Protein AF-T1KY87-F1 (afdb_monomer)

Secondary structure (DSSP, 8-state):
----GGGTTEEEEEEEETTEEEEEEEETTS-HHHHHHHHHHHHHHHH---TTTEEEEEEEEPTT---TTT-TT---SSS-EEEEEE---S-----------S-HHHIIIII--TT-EEEEEEEEEEE-SSSEEEEEEE-

Organism: Tetranychus urticae (NCBI:txid32264)

Nearest PDB structures (foldseek):
  8ftb-assembly1_B  TM=4.454E-01  e=2.650E-02  Mus musculus
  8fse-assembly2_B  TM=4.460E-01  e=3.815E-02  Mus musculus
  8t0a-assembly1_A  TM=4.474E-01  e=4.576E-02  Mus musculus
  8t0d-assembly1_A  TM=4.871E-01  e=1.137E-01  Mus musculus
  8xkm-assembly1_A  TM=2.765E-01  e=6.630E+00  Homo sapiens

Mean predicted aligned error: 10.46 Å

Foldseek 3Di:
DDDPPLVLQKAWEWEDDPPDIDIQIAGNVDDPLVSLVSRLVSVCVVVVDDLQFWFKKKWKADPPPDLPPPPPPQPPPPRIRIDMDGRCPPDPDPPPDDPCVDDSVCCDPRNGHHHGYTYIKIWTWDDDPPDIDIDIDGD

Sequence (139 aa):
MNTNDNDCDKTTIRVQVSDAYRDIIIDWSKEFRDIEKEMFRQLAEFTGISLKKSKVLRFIKPPGNNVYPDNSYVHVVGHLAYCNMRNSYPEAQDRTESSVLFTTQDLKDKYFRDGDCFALNTKMKMQFTLDELYVEYKL

Radius of gyration: 15.82 Å; Cα contacts (8 Å, |Δi|>4): 213; chains: 1; bounding box: 31×35×57 Å

pLDDT: mean 71.34, std 16.24, range [31.17, 94.31]

Solvent-accessible surface area (backbone atoms only — not comparable to full-atom values): 8330 Å² total; per-residue (Å²): 135,90,74,79,72,77,64,79,41,51,32,46,30,34,33,36,53,82,96,42,78,46,79,46,77,44,51,66,84,49,58,63,71,57,38,52,53,48,50,50,47,57,50,23,71,78,69,69,50,53,62,82,30,46,42,36,44,32,46,27,39,54,80,88,65,74,53,63,71,84,54,93,73,43,59,62,73,86,71,31,41,54,50,79,47,70,57,57,65,92,57,89,62,89,62,75,68,71,90,64,92,61,54,70,63,51,43,52,80,50,66,52,48,6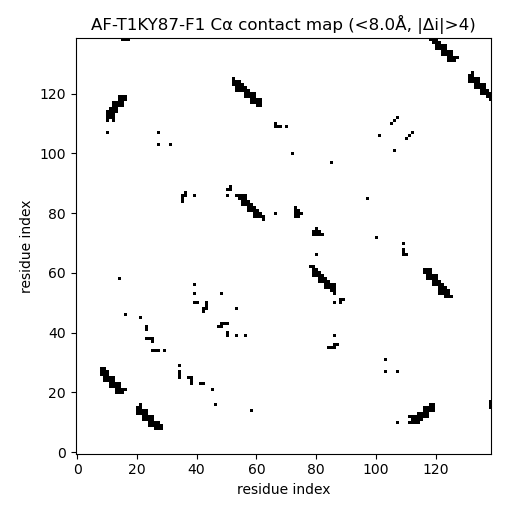9,71,39,61,25,35,38,29,39,32,33,56,42,82,50,92,98,48,85,44,76,48,72,46,83,80

Structure (mmCIF, N/CA/C/O backbone):
data_AF-T1KY87-F1
#
_entry.id   AF-T1KY87-F1
#
loop_
_atom_site.group_PDB
_atom_site.id
_atom_site.type_symbol
_atom_site.label_atom_id
_atom_site.label_alt_id
_atom_site.label_comp_id
_atom_site.label_asym_id
_atom_site.label_entity_id
_atom_site.label_seq_id
_atom_site.pdbx_PDB_ins_code
_atom_site.Cartn_x
_atom_site.Cartn_y
_atom_site.Cartn_z
_atom_site.occupancy
_atom_site.B_iso_or_equiv
_atom_site.auth_seq_id
_atom_site.auth_comp_id
_atom_site.auth_asym_id
_atom_site.auth_atom_id
_atom_site.pdbx_PDB_model_num
ATOM 1 N N . MET A 1 1 ? 14.706 16.690 -29.938 1.00 31.17 1 MET A N 1
ATOM 2 C CA . MET A 1 1 ? 13.625 15.694 -29.800 1.00 31.17 1 MET A CA 1
ATOM 3 C C . MET A 1 1 ? 13.360 15.557 -28.311 1.00 31.17 1 MET A C 1
ATOM 5 O O . MET A 1 1 ? 14.249 15.098 -27.616 1.00 31.17 1 MET A O 1
ATOM 9 N N . ASN A 1 2 ? 12.222 16.065 -27.824 1.00 36.91 2 ASN A N 1
ATOM 10 C CA . ASN A 1 2 ? 11.812 15.951 -26.420 1.00 36.91 2 ASN A CA 1
ATOM 11 C C . ASN A 1 2 ? 11.049 14.639 -26.247 1.00 36.91 2 ASN A C 1
ATOM 13 O O . ASN A 1 2 ? 9.844 14.585 -26.487 1.00 36.91 2 ASN A O 1
ATOM 17 N N . THR A 1 3 ? 11.751 13.580 -25.874 1.00 36.59 3 THR A N 1
ATOM 18 C CA . THR A 1 3 ? 11.127 12.430 -25.224 1.00 36.59 3 THR A CA 1
ATOM 19 C C . THR A 1 3 ? 11.015 12.763 -23.741 1.00 36.59 3 THR A C 1
ATOM 21 O O . THR A 1 3 ? 12.011 13.053 -23.087 1.00 36.59 3 THR A O 1
ATOM 24 N N . ASN A 1 4 ? 9.781 12.828 -23.245 1.00 39.31 4 ASN A N 1
ATOM 25 C CA . ASN A 1 4 ? 9.466 13.037 -21.838 1.00 39.31 4 ASN A CA 1
ATOM 26 C C . ASN A 1 4 ? 9.986 11.842 -21.021 1.00 39.31 4 ASN A C 1
ATOM 28 O O . ASN A 1 4 ? 9.264 10.869 -20.841 1.00 39.31 4 ASN A O 1
ATOM 32 N N . ASP A 1 5 ? 11.211 11.930 -20.503 1.00 44.62 5 ASP A N 1
ATOM 33 C CA . ASP A 1 5 ? 11.788 10.936 -19.577 1.00 44.62 5 ASP A CA 1
ATOM 34 C C . ASP A 1 5 ? 11.052 10.871 -18.218 1.00 44.62 5 ASP A C 1
ATOM 36 O O . ASP A 1 5 ? 11.300 9.980 -17.412 1.00 44.62 5 ASP A O 1
ATOM 40 N N . ASN A 1 6 ? 10.093 11.772 -17.970 1.00 50.12 6 ASN A N 1
ATOM 41 C CA . ASN A 1 6 ? 9.367 11.886 -16.700 1.00 50.12 6 ASN A CA 1
ATOM 42 C C . ASN A 1 6 ? 8.318 10.790 -16.428 1.00 50.12 6 ASN A C 1
ATOM 44 O O . ASN A 1 6 ? 7.768 10.767 -15.327 1.00 50.12 6 ASN A O 1
ATOM 48 N N . ASP A 1 7 ? 7.991 9.923 -17.391 1.00 56.16 7 ASP A N 1
ATOM 49 C CA . ASP A 1 7 ? 6.976 8.869 -17.185 1.00 56.16 7 ASP A CA 1
ATOM 50 C C . A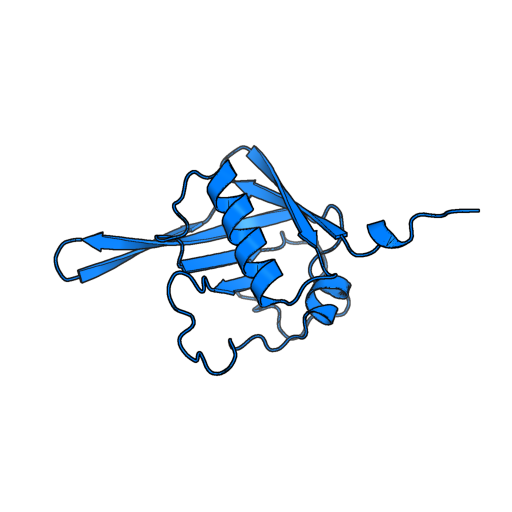SP A 1 7 ? 7.577 7.540 -16.685 1.00 56.16 7 ASP A C 1
ATOM 52 O O . ASP A 1 7 ? 6.856 6.660 -16.231 1.00 56.16 7 ASP A O 1
ATOM 56 N N . CYS A 1 8 ? 8.911 7.403 -16.693 1.00 63.59 8 CYS A N 1
ATOM 57 C CA . CYS A 1 8 ? 9.618 6.212 -16.192 1.00 63.59 8 CYS A CA 1
ATOM 58 C C . CYS A 1 8 ? 9.605 6.100 -14.649 1.00 63.59 8 CYS A C 1
ATOM 60 O O . CYS A 1 8 ? 9.891 5.047 -14.072 1.00 63.59 8 CYS A O 1
ATOM 62 N N . ASP A 1 9 ? 9.273 7.190 -13.954 1.00 85.44 9 ASP A N 1
ATOM 63 C CA . ASP A 1 9 ? 9.260 7.245 -12.490 1.00 85.44 9 ASP A CA 1
ATOM 64 C C . ASP A 1 9 ? 7.889 7.009 -11.874 1.00 85.44 9 ASP A C 1
ATOM 66 O O . ASP A 1 9 ? 7.748 7.098 -10.657 1.00 85.44 9 ASP A O 1
ATOM 70 N N . LYS A 1 10 ? 6.880 6.653 -12.672 1.00 92.12 10 LYS A N 1
ATOM 71 C CA . LYS A 1 10 ? 5.550 6.342 -12.155 1.00 92.12 10 LYS A CA 1
ATOM 72 C C . LYS A 1 10 ? 5.174 4.897 -12.420 1.00 92.12 10 LYS A C 1
ATOM 74 O O . LYS A 1 10 ? 5.403 4.371 -13.500 1.00 92.12 10 LYS A O 1
ATOM 79 N N . THR A 1 11 ? 4.552 4.280 -11.424 1.00 92.94 11 THR A N 1
ATOM 80 C CA . THR A 1 11 ? 3.912 2.972 -11.560 1.00 92.94 11 THR A CA 1
ATOM 81 C C . THR A 1 11 ? 2.438 3.115 -11.239 1.00 92.94 11 THR A C 1
ATOM 83 O O . THR A 1 11 ? 2.086 3.607 -10.167 1.00 92.94 11 THR A O 1
ATOM 86 N N . THR A 1 12 ? 1.575 2.627 -12.120 1.00 94.19 12 THR A N 1
ATOM 87 C CA . THR A 1 12 ? 0.146 2.488 -11.853 1.00 94.19 12 THR A CA 1
ATOM 88 C C . THR A 1 12 ? -0.149 1.052 -11.447 1.00 94.19 12 THR A C 1
ATOM 90 O O . THR A 1 12 ? 0.057 0.117 -12.218 1.00 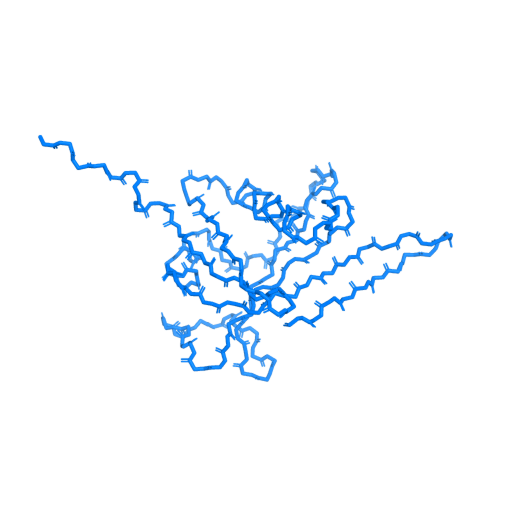94.19 12 THR A O 1
ATOM 93 N N . ILE A 1 13 ? -0.648 0.861 -10.230 1.00 91.75 13 ILE A N 1
ATOM 94 C CA . ILE A 1 13 ? -1.086 -0.448 -9.735 1.00 91.75 13 ILE A CA 1
ATOM 95 C C . ILE A 1 13 ? -2.601 -0.488 -9.614 1.00 91.75 13 ILE A C 1
ATOM 97 O O . ILE A 1 13 ? -3.235 0.534 -9.363 1.00 91.75 13 ILE A O 1
ATOM 101 N N . ARG A 1 14 ? -3.181 -1.681 -9.717 1.00 91.56 14 ARG A N 1
ATOM 102 C CA . ARG A 1 14 ? -4.606 -1.910 -9.476 1.00 91.56 14 ARG A CA 1
ATOM 103 C C . ARG A 1 14 ? -4.802 -2.519 -8.102 1.00 91.56 14 ARG A C 1
ATOM 105 O O . ARG A 1 14 ? -4.160 -3.508 -7.756 1.00 91.56 14 ARG A O 1
ATOM 112 N N . VAL A 1 15 ? -5.726 -1.972 -7.330 1.00 87.94 15 VAL A N 1
ATOM 113 C CA . VAL A 1 15 ? -6.160 -2.549 -6.059 1.00 87.94 15 VAL A CA 1
ATOM 114 C C . VAL A 1 15 ? -7.610 -2.983 -6.140 1.00 87.94 15 VAL A C 1
ATOM 116 O O . VAL A 1 15 ? -8.471 -2.236 -6.607 1.00 87.94 15 VAL A O 1
ATOM 119 N N . GLN A 1 16 ? -7.882 -4.195 -5.671 1.00 84.25 16 GLN A N 1
ATOM 120 C CA . GLN A 1 16 ? -9.241 -4.663 -5.462 1.00 84.25 16 GLN A CA 1
ATOM 121 C C . GLN A 1 16 ? -9.777 -4.088 -4.153 1.00 84.25 16 GLN A C 1
ATOM 123 O O . GLN A 1 16 ? -9.173 -4.250 -3.091 1.00 84.25 16 GLN A O 1
ATOM 128 N N . VAL A 1 17 ? -10.918 -3.413 -4.239 1.00 77.06 17 VAL A N 1
ATOM 129 C CA . VAL A 1 17 ? -11.613 -2.802 -3.113 1.00 77.06 17 VAL A CA 1
ATOM 130 C C . VAL A 1 17 ? -13.069 -3.229 -3.208 1.00 77.06 17 VAL A C 1
ATOM 132 O O . VAL A 1 17 ? -13.807 -2.715 -4.048 1.00 77.06 17 VAL A O 1
ATOM 135 N N . SER A 1 18 ? -13.486 -4.169 -2.355 1.00 73.12 18 SER A N 1
ATOM 136 C CA . SER A 1 18 ? -14.804 -4.807 -2.470 1.00 73.12 18 SER A CA 1
ATOM 137 C C . SER A 1 18 ? -14.963 -5.479 -3.851 1.00 73.12 18 SER A C 1
ATOM 139 O O . SER A 1 18 ? -14.196 -6.374 -4.209 1.00 73.12 18 SER A O 1
ATOM 141 N N . ASP A 1 19 ? -15.934 -5.032 -4.635 1.00 76.38 19 ASP A N 1
ATOM 142 C CA . ASP A 1 19 ? -16.349 -5.517 -5.948 1.00 76.38 19 ASP A CA 1
ATOM 143 C C . ASP A 1 19 ? -15.780 -4.680 -7.105 1.00 76.38 19 ASP A C 1
ATOM 145 O O . ASP A 1 19 ? -16.045 -4.972 -8.271 1.00 76.38 19 ASP A O 1
ATOM 149 N N . ALA A 1 20 ? -14.978 -3.652 -6.806 1.00 82.44 20 ALA A N 1
ATOM 150 C CA . ALA A 1 20 ? -14.386 -2.765 -7.798 1.00 82.44 20 ALA A CA 1
ATOM 151 C C . ALA A 1 20 ? -12.854 -2.795 -7.771 1.00 82.44 20 ALA A C 1
ATOM 153 O O . ALA A 1 20 ? -12.222 -3.008 -6.737 1.00 82.44 20 ALA A O 1
ATOM 154 N N . TYR A 1 21 ? -12.254 -2.492 -8.923 1.00 87.44 21 TYR A N 1
ATOM 155 C CA . TYR A 1 21 ? -10.833 -2.181 -9.027 1.00 87.44 21 TYR A CA 1
ATOM 156 C C . TYR A 1 21 ? -10.632 -0.666 -9.073 1.00 87.44 21 TYR A C 1
ATOM 158 O O . TYR A 1 21 ? -11.412 0.072 -9.691 1.00 87.44 21 TYR A O 1
ATOM 166 N N . ARG A 1 22 ? -9.591 -0.202 -8.387 1.00 90.25 22 ARG A N 1
ATOM 167 C CA . ARG A 1 22 ? -9.156 1.195 -8.376 1.00 90.25 22 ARG A CA 1
ATOM 168 C C . ARG A 1 22 ? -7.673 1.256 -8.680 1.00 90.25 22 ARG A C 1
ATOM 170 O O . ARG A 1 22 ? -6.919 0.404 -8.216 1.00 90.25 22 ARG A O 1
ATOM 177 N N . ASP A 1 23 ? -7.277 2.265 -9.435 1.00 93.31 23 ASP A N 1
ATOM 178 C CA . ASP A 1 23 ? -5.874 2.489 -9.743 1.00 93.31 23 ASP A CA 1
ATOM 179 C C . ASP A 1 23 ? -5.241 3.351 -8.646 1.00 93.31 23 ASP A C 1
ATOM 181 O O . ASP A 1 23 ? -5.855 4.301 -8.156 1.00 93.31 23 ASP A O 1
ATOM 185 N N . ILE A 1 24 ? -4.018 3.002 -8.255 1.00 92.25 24 ILE A N 1
ATOM 186 C CA . ILE A 1 24 ? -3.148 3.819 -7.411 1.00 92.25 24 ILE A CA 1
ATOM 187 C C . ILE A 1 24 ? 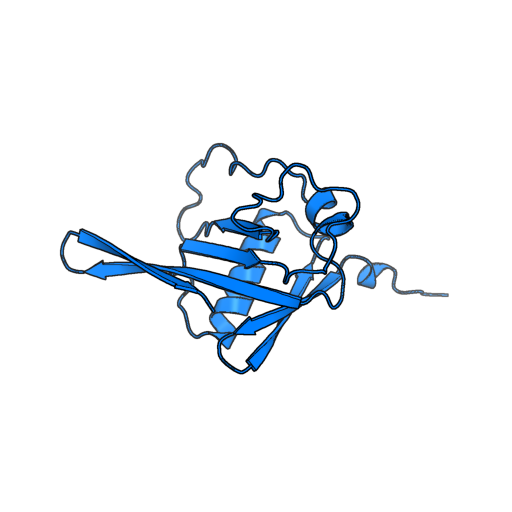-1.907 4.150 -8.224 1.00 92.25 24 ILE A C 1
ATOM 189 O O . ILE A 1 24 ? -1.252 3.259 -8.765 1.00 92.25 24 ILE A O 1
ATOM 193 N N . ILE A 1 25 ? -1.565 5.431 -8.266 1.00 94.31 25 ILE A N 1
ATOM 194 C CA . ILE A 1 25 ? -0.367 5.929 -8.931 1.00 94.31 25 ILE A CA 1
ATOM 195 C C . ILE A 1 25 ? 0.721 6.121 -7.880 1.00 94.31 25 ILE A C 1
ATOM 197 O O . ILE A 1 25 ? 0.549 6.867 -6.913 1.00 94.31 25 ILE A O 1
ATOM 201 N N . ILE A 1 26 ? 1.851 5.460 -8.091 1.00 92.25 26 ILE A N 1
ATOM 202 C CA . ILE A 1 26 ? 3.051 5.556 -7.271 1.00 92.25 26 ILE A CA 1
ATOM 203 C C . ILE A 1 26 ? 4.065 6.414 -8.016 1.00 92.25 26 ILE A C 1
ATOM 205 O O . ILE A 1 26 ? 4.429 6.085 -9.139 1.00 92.25 26 ILE A O 1
ATOM 209 N N . ASP A 1 27 ? 4.515 7.499 -7.394 1.00 93.38 27 ASP A N 1
ATOM 210 C CA . ASP A 1 27 ? 5.514 8.411 -7.955 1.00 93.38 27 ASP A CA 1
ATOM 211 C C . ASP A 1 27 ? 6.865 8.194 -7.266 1.00 93.38 27 ASP A C 1
ATOM 213 O O . ASP A 1 27 ? 7.103 8.695 -6.168 1.00 93.38 27 ASP A O 1
ATOM 217 N N . TRP A 1 28 ? 7.733 7.419 -7.911 1.00 90.44 28 TRP A N 1
ATOM 218 C CA . TRP A 1 28 ? 9.041 7.012 -7.401 1.00 90.44 28 TRP A CA 1
ATOM 219 C C . TRP A 1 28 ? 10.085 8.126 -7.407 1.00 90.44 28 TRP A C 1
ATOM 221 O O . TRP A 1 28 ? 11.146 7.943 -6.817 1.00 90.44 28 TRP A O 1
ATOM 231 N N . SER A 1 29 ? 9.794 9.275 -8.027 1.00 89.69 29 SER A N 1
ATOM 232 C CA . SER A 1 29 ? 10.660 10.459 -7.946 1.00 89.69 29 SER A CA 1
ATOM 233 C C . SER A 1 29 ? 10.639 11.114 -6.556 1.00 89.69 29 SER A C 1
ATOM 235 O O . SER A 1 29 ? 11.458 11.985 -6.261 1.00 89.69 29 SER A O 1
ATOM 237 N N . LYS A 1 30 ? 9.696 10.708 -5.694 1.00 87.75 30 LYS A N 1
ATOM 238 C CA . LYS A 1 30 ? 9.502 11.245 -4.345 1.00 87.75 30 LYS A CA 1
ATOM 239 C C . LYS A 1 30 ? 10.197 10.404 -3.281 1.00 87.75 30 LYS A C 1
ATOM 241 O O . LYS A 1 30 ? 10.407 9.202 -3.424 1.00 87.75 30 LYS A O 1
ATOM 246 N N . GLU A 1 31 ? 10.441 11.037 -2.140 1.00 86.38 31 GLU A N 1
ATOM 247 C CA . GLU A 1 31 ? 10.860 10.346 -0.925 1.00 86.38 31 GLU A CA 1
ATOM 248 C C . GLU A 1 31 ? 9.815 9.314 -0.481 1.00 86.38 31 GLU A C 1
ATOM 250 O O . GLU A 1 31 ? 8.605 9.549 -0.558 1.00 86.38 31 GLU A O 1
ATOM 255 N N . PHE A 1 32 ? 10.275 8.184 0.067 1.00 82.62 32 PHE A N 1
ATOM 256 C CA . PHE A 1 32 ? 9.404 7.062 0.444 1.00 82.62 32 PHE A CA 1
ATOM 257 C C . PHE A 1 32 ? 8.248 7.477 1.364 1.00 82.62 32 PHE A C 1
ATOM 259 O O . PHE A 1 32 ? 7.116 7.034 1.195 1.00 82.62 32 PHE A O 1
ATOM 266 N N . ARG A 1 33 ? 8.506 8.384 2.312 1.00 81.81 33 ARG A N 1
ATOM 267 C CA . ARG A 1 33 ? 7.472 8.883 3.233 1.00 81.81 33 ARG A CA 1
ATOM 268 C C . ARG A 1 33 ? 6.363 9.651 2.519 1.00 81.81 33 ARG A C 1
ATOM 270 O O . ARG A 1 33 ? 5.219 9.626 2.973 1.00 81.81 33 ARG A O 1
ATOM 277 N N . ASP A 1 34 ? 6.686 10.355 1.441 1.00 86.00 34 ASP A N 1
ATOM 278 C CA . ASP A 1 34 ? 5.694 11.090 0.661 1.00 86.00 34 ASP A CA 1
ATOM 279 C C . ASP A 1 34 ? 4.945 10.159 -0.290 1.00 86.00 34 ASP A C 1
ATOM 281 O O . ASP A 1 34 ? 3.735 10.322 -0.451 1.00 86.00 34 ASP A O 1
ATOM 285 N N . ILE A 1 35 ? 5.614 9.123 -0.810 1.00 87.12 35 ILE A N 1
ATOM 286 C CA . ILE A 1 35 ? 4.961 8.002 -1.498 1.00 87.12 35 ILE A CA 1
ATOM 287 C C . ILE A 1 35 ? 3.917 7.348 -0.583 1.00 87.12 35 ILE A C 1
ATOM 289 O O . ILE A 1 35 ? 2.759 7.214 -0.974 1.00 87.12 35 ILE A O 1
ATOM 293 N N . GLU A 1 36 ? 4.286 6.987 0.650 1.00 85.44 36 GLU A N 1
ATOM 294 C CA . GLU A 1 36 ? 3.362 6.369 1.608 1.00 85.44 36 GLU A CA 1
ATOM 295 C C . GLU A 1 36 ? 2.137 7.259 1.864 1.00 85.44 36 GLU A C 1
ATOM 297 O O . GLU A 1 36 ? 1.001 6.801 1.727 1.00 85.44 36 GLU A O 1
ATOM 302 N N . LYS A 1 37 ? 2.342 8.542 2.199 1.00 85.81 37 LYS A N 1
ATOM 303 C CA . LYS A 1 37 ? 1.237 9.493 2.436 1.00 85.81 37 LYS A CA 1
ATOM 304 C C . LYS A 1 37 ? 0.302 9.591 1.235 1.00 85.81 37 LYS A C 1
ATOM 306 O O . LYS A 1 37 ? -0.915 9.634 1.410 1.00 85.81 37 LYS A O 1
ATOM 311 N N . GLU A 1 38 ? 0.871 9.635 0.037 1.00 90.12 38 GLU A N 1
ATOM 312 C CA . GLU A 1 38 ? 0.129 9.755 -1.208 1.00 90.12 38 GLU A CA 1
ATOM 313 C C . GLU A 1 38 ? -0.707 8.500 -1.490 1.00 90.12 38 GLU A C 1
ATOM 315 O O . GLU A 1 38 ? -1.885 8.619 -1.825 1.00 90.12 38 GLU A O 1
ATOM 320 N N . MET A 1 39 ? -0.167 7.302 -1.234 1.00 89.00 39 MET A N 1
ATOM 321 C CA . MET A 1 39 ? -0.951 6.065 -1.312 1.00 89.00 39 MET A CA 1
ATOM 322 C C . MET A 1 39 ? -2.123 6.080 -0.330 1.00 89.00 39 MET A C 1
ATOM 324 O O . MET A 1 39 ? -3.255 5.790 -0.715 1.00 89.00 39 MET A O 1
ATOM 328 N N . PHE A 1 40 ? -1.888 6.460 0.931 1.00 88.12 40 PHE A N 1
ATOM 329 C CA . PHE A 1 40 ? -2.965 6.587 1.917 1.00 88.12 40 PHE A CA 1
ATOM 330 C C . PHE A 1 40 ? -4.032 7.601 1.477 1.00 88.12 40 PHE A C 1
ATOM 332 O O . PHE A 1 40 ? -5.218 7.356 1.708 1.00 88.12 40 PHE A O 1
ATOM 339 N N . ARG A 1 41 ? -3.637 8.717 0.847 1.00 90.00 41 ARG A N 1
ATOM 340 C CA . ARG A 1 41 ? -4.555 9.741 0.323 1.00 90.00 41 ARG A CA 1
ATOM 341 C C . ARG A 1 41 ? -5.448 9.182 -0.776 1.00 90.00 41 ARG A C 1
ATOM 343 O O . ARG A 1 41 ? -6.664 9.252 -0.629 1.00 90.00 41 ARG A O 1
ATOM 350 N N . GLN A 1 42 ? -4.864 8.574 -1.806 1.00 91.69 42 GLN A N 1
ATOM 351 C CA . GLN A 1 42 ? -5.624 7.945 -2.891 1.00 91.69 42 GLN A CA 1
ATOM 352 C C . GLN A 1 42 ? -6.591 6.886 -2.340 1.00 91.69 42 GLN A C 1
ATOM 354 O O . GLN A 1 42 ? -7.768 6.869 -2.683 1.00 91.69 42 GLN A O 1
ATOM 359 N N . LEU A 1 43 ? -6.138 6.072 -1.383 1.00 86.38 43 LEU A N 1
ATOM 360 C CA . LEU A 1 43 ? -6.976 5.089 -0.693 1.00 86.38 43 LEU A CA 1
ATOM 361 C C . LEU A 1 43 ? -8.147 5.699 0.073 1.00 86.38 43 LEU A C 1
ATOM 363 O O . LEU A 1 43 ? -9.260 5.171 0.023 1.00 86.38 43 LEU A O 1
ATOM 367 N N . ALA A 1 44 ? -7.924 6.807 0.773 1.00 86.88 44 ALA A N 1
ATOM 368 C CA . ALA A 1 44 ? -8.988 7.526 1.459 1.00 86.88 44 ALA A CA 1
ATOM 369 C C . ALA A 1 44 ? -10.029 8.084 0.473 1.00 86.88 44 ALA A C 1
ATOM 371 O O . ALA A 1 44 ? -11.219 8.066 0.786 1.00 86.88 44 ALA A O 1
ATOM 372 N N . GLU A 1 45 ? -9.603 8.526 -0.715 1.00 88.31 45 GLU A N 1
ATOM 373 C CA . GLU A 1 45 ? -10.490 9.077 -1.748 1.00 88.31 45 GLU A CA 1
ATOM 374 C C . GLU A 1 45 ? -11.492 8.036 -2.268 1.00 88.31 45 GLU A C 1
ATOM 376 O O . GLU A 1 45 ? -12.676 8.348 -2.379 1.00 88.31 45 GLU A O 1
ATOM 381 N N . PHE A 1 46 ? -11.072 6.790 -2.523 1.00 85.00 46 PHE A N 1
ATOM 382 C CA . PHE A 1 46 ? -11.996 5.768 -3.037 1.00 85.00 46 PHE A CA 1
ATOM 383 C C . PHE A 1 46 ? -12.664 4.888 -1.970 1.00 85.00 46 P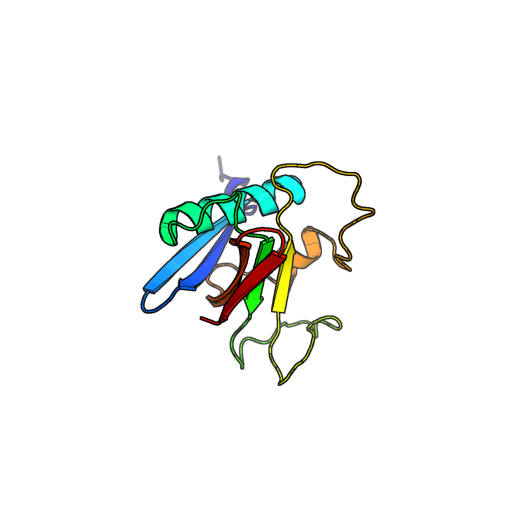HE A C 1
ATOM 385 O O . PHE A 1 46 ? -13.719 4.324 -2.248 1.00 85.00 46 PHE A O 1
ATOM 392 N N . THR A 1 47 ? -12.098 4.749 -0.763 1.00 79.75 47 THR A N 1
ATOM 393 C CA . THR A 1 47 ? -12.734 3.976 0.331 1.00 79.75 47 THR A CA 1
ATOM 394 C C . THR A 1 47 ? -13.600 4.829 1.259 1.00 79.75 47 THR A C 1
ATOM 396 O O . THR A 1 47 ? -14.391 4.287 2.030 1.00 79.75 47 THR A O 1
ATOM 399 N N . GLY A 1 48 ? -13.415 6.154 1.263 1.00 82.69 48 GLY A N 1
ATOM 400 C CA . GLY A 1 48 ? -14.002 7.055 2.261 1.00 82.69 48 GLY A CA 1
ATOM 401 C C . GLY A 1 48 ? -13.405 6.906 3.669 1.00 82.69 48 GLY A C 1
ATOM 402 O O . GLY A 1 48 ? -13.839 7.583 4.606 1.00 82.69 48 GLY A O 1
ATOM 403 N N . ILE A 1 49 ? -12.406 6.036 3.860 1.00 81.19 49 ILE A N 1
ATOM 404 C CA . ILE A 1 49 ? -11.763 5.835 5.157 1.00 81.19 49 ILE A CA 1
ATOM 405 C C . ILE A 1 49 ? -10.875 7.040 5.465 1.00 81.19 49 ILE A C 1
ATOM 407 O O . ILE A 1 49 ? -9.921 7.342 4.753 1.00 81.19 49 ILE A O 1
ATOM 411 N N . SER A 1 50 ? -11.147 7.710 6.586 1.00 81.38 50 SER A N 1
ATOM 412 C CA . SER A 1 50 ? -10.333 8.842 7.028 1.00 81.38 50 SER A CA 1
ATOM 413 C C . SER A 1 50 ? -8.872 8.442 7.249 1.00 81.38 50 SER A C 1
ATOM 415 O O . SER A 1 50 ? -8.583 7.523 8.019 1.00 81.38 50 SER A O 1
ATOM 417 N N . LEU A 1 51 ? -7.953 9.240 6.697 1.00 81.81 51 LEU A N 1
ATOM 418 C CA . LEU A 1 51 ? -6.510 9.151 6.945 1.00 81.81 51 LEU A CA 1
ATOM 419 C C . LEU A 1 51 ? -6.158 9.079 8.436 1.00 81.81 51 LEU A C 1
ATOM 421 O O . LEU A 1 51 ? -5.226 8.387 8.810 1.00 81.81 51 LEU A O 1
ATOM 425 N N . LYS A 1 52 ? -6.921 9.748 9.308 1.00 78.38 52 LYS A N 1
ATOM 426 C CA . LYS A 1 52 ? -6.691 9.735 10.764 1.00 78.38 52 LYS A CA 1
ATOM 427 C C . LYS A 1 52 ? -6.998 8.385 11.414 1.00 78.38 52 LYS A C 1
ATOM 429 O O . LYS A 1 52 ? -6.521 8.108 12.509 1.00 78.38 52 LYS A O 1
ATOM 434 N N . LYS A 1 53 ? -7.840 7.576 10.768 1.00 75.44 53 LYS A N 1
ATOM 435 C CA . LYS A 1 53 ? -8.307 6.280 11.269 1.00 75.44 53 LYS A CA 1
ATOM 436 C C . LYS A 1 53 ? -7.550 5.115 10.632 1.00 75.44 53 LYS A C 1
ATOM 438 O O . LYS A 1 53 ? -7.444 4.067 11.258 1.00 75.44 53 LYS A O 1
ATOM 443 N N . SER A 1 54 ? -7.001 5.268 9.429 1.00 77.56 54 SER A N 1
ATOM 444 C CA . SER A 1 54 ? -6.179 4.234 8.784 1.00 77.56 54 SER A CA 1
ATOM 445 C C . SER A 1 54 ? -4.852 4.039 9.520 1.00 77.56 54 SER A C 1
ATOM 447 O O . SER A 1 54 ? -4.172 5.009 9.832 1.00 77.56 54 SER A O 1
ATOM 449 N N . LYS A 1 55 ? -4.443 2.795 9.787 1.00 77.81 55 LYS A N 1
ATOM 450 C CA . LYS A 1 55 ? -3.180 2.484 10.486 1.00 77.81 55 LYS A CA 1
ATOM 451 C C . LYS A 1 55 ? -2.185 1.730 9.619 1.00 77.81 55 LYS A C 1
ATOM 453 O O . LYS A 1 55 ? -0.989 1.990 9.712 1.00 77.81 55 LYS A O 1
ATOM 458 N N . VAL A 1 56 ? -2.650 0.775 8.820 1.00 79.12 56 VAL A N 1
ATOM 459 C CA . VAL A 1 56 ? -1.793 -0.046 7.954 1.00 79.12 56 VAL A CA 1
ATOM 460 C C . VAL A 1 56 ? -2.502 -0.292 6.634 1.00 79.12 56 VAL A C 1
ATOM 462 O O . VAL A 1 56 ? -3.702 -0.563 6.633 1.00 79.12 56 VAL A O 1
ATOM 465 N N . LEU A 1 57 ? -1.741 -0.235 5.548 1.00 81.62 57 LEU A N 1
ATOM 466 C CA . LEU A 1 57 ? -2.096 -0.771 4.242 1.00 81.62 57 LEU A CA 1
ATOM 467 C C . LEU A 1 57 ? -1.246 -2.000 3.990 1.00 81.62 57 LEU A C 1
ATOM 469 O O . LEU A 1 57 ? -0.048 -1.998 4.267 1.00 81.62 57 LEU A O 1
ATOM 473 N N . ARG A 1 58 ? -1.870 -3.049 3.479 1.00 82.38 58 ARG A N 1
ATOM 474 C CA . ARG A 1 58 ? -1.204 -4.274 3.082 1.00 82.38 58 ARG A CA 1
ATOM 475 C C . ARG A 1 58 ? -1.614 -4.601 1.655 1.00 82.38 58 ARG A C 1
ATOM 477 O O . ARG A 1 58 ? -2.778 -4.896 1.406 1.00 82.38 58 ARG A O 1
ATOM 484 N N . PHE A 1 59 ? -0.640 -4.568 0.756 1.00 82.88 59 PHE A N 1
ATOM 485 C CA . PHE A 1 59 ? -0.798 -4.913 -0.653 1.00 82.88 59 PHE A CA 1
ATOM 486 C C . PHE A 1 59 ? -0.391 -6.360 -0.856 1.00 82.88 59 PHE A C 1
ATOM 488 O O . PHE A 1 59 ? 0.793 -6.674 -0.729 1.00 82.88 59 PHE A O 1
ATOM 495 N N . ILE A 1 60 ? -1.353 -7.232 -1.146 1.00 79.81 60 ILE A N 1
ATOM 496 C CA . ILE A 1 60 ? -1.122 -8.668 -1.317 1.00 79.81 60 ILE A CA 1
ATOM 497 C C . ILE A 1 60 ? -1.159 -9.008 -2.806 1.00 79.81 60 ILE A C 1
ATOM 499 O O . ILE A 1 60 ? -2.159 -8.727 -3.463 1.00 79.81 60 ILE A O 1
ATOM 503 N N . LYS A 1 61 ? -0.100 -9.622 -3.349 1.00 78.31 61 LYS A N 1
ATOM 504 C CA . LYS A 1 61 ? -0.152 -10.162 -4.713 1.00 78.31 61 LYS A CA 1
ATOM 505 C C . LYS A 1 61 ? -0.951 -11.465 -4.738 1.00 78.31 61 LYS A C 1
ATOM 507 O O . LYS A 1 61 ? -0.748 -12.309 -3.860 1.00 78.31 61 LYS A O 1
ATOM 512 N N . PRO A 1 62 ? -1.817 -11.661 -5.745 1.00 70.88 62 PRO A N 1
ATOM 513 C CA . PRO A 1 62 ? -2.520 -12.919 -5.926 1.00 70.88 62 PRO A CA 1
ATOM 514 C C . PRO A 1 62 ? -1.540 -14.061 -6.269 1.00 70.88 62 PRO A C 1
ATOM 516 O O . PRO A 1 62 ? -0.453 -13.806 -6.803 1.00 70.88 62 PRO A O 1
ATOM 519 N N . PRO A 1 63 ? -1.910 -15.325 -5.988 1.00 65.50 63 PRO A N 1
ATOM 520 C CA . PRO A 1 63 ? -1.107 -16.492 -6.350 1.00 65.50 63 PRO A CA 1
ATOM 521 C C . PRO A 1 63 ? -0.784 -16.518 -7.851 1.00 65.50 63 PRO A C 1
ATOM 523 O O . PRO A 1 63 ? -1.639 -16.200 -8.673 1.00 65.50 63 PRO A O 1
ATOM 526 N N . GLY A 1 64 ? 0.435 -16.921 -8.217 1.00 59.53 64 GLY A N 1
ATOM 527 C CA . GLY A 1 64 ? 0.871 -17.022 -9.619 1.00 59.53 64 GLY A CA 1
ATOM 528 C C . GLY A 1 64 ? 1.472 -15.741 -10.210 1.00 59.53 64 GLY A C 1
ATOM 529 O O . GLY A 1 64 ? 2.184 -15.818 -11.209 1.00 59.53 64 GLY A O 1
ATOM 530 N N . ASN A 1 65 ? 1.300 -14.584 -9.559 1.00 57.84 65 ASN A N 1
ATOM 531 C CA . ASN A 1 65 ? 2.083 -13.385 -9.863 1.00 57.84 65 ASN A CA 1
ATOM 532 C C . ASN A 1 65 ? 3.451 -13.502 -9.182 1.00 57.84 65 ASN A C 1
ATOM 534 O O . ASN A 1 65 ? 3.668 -12.978 -8.088 1.00 57.84 65 ASN A O 1
ATOM 538 N N . ASN A 1 66 ? 4.355 -14.249 -9.823 1.00 54.91 66 ASN A N 1
ATOM 539 C CA . ASN A 1 66 ? 5.713 -14.481 -9.339 1.00 54.91 66 ASN A CA 1
ATOM 540 C C . ASN A 1 66 ? 6.383 -13.150 -8.975 1.00 54.91 66 ASN A C 1
ATOM 542 O O . ASN A 1 66 ? 6.603 -12.288 -9.832 1.00 54.91 66 ASN A O 1
ATOM 546 N N . VAL A 1 67 ? 6.754 -12.994 -7.702 1.00 55.22 67 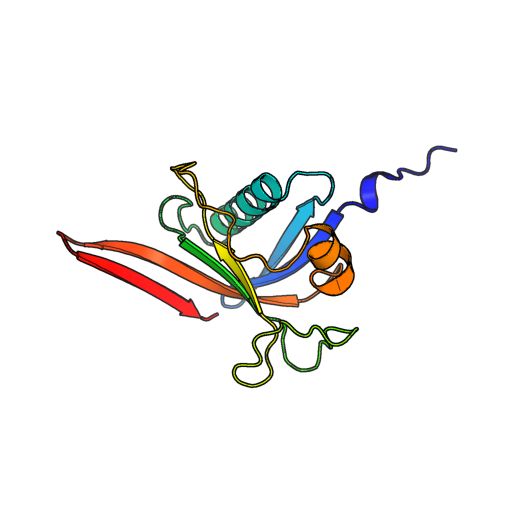VAL A N 1
ATOM 547 C CA . VAL A 1 67 ? 7.751 -11.996 -7.315 1.00 55.22 67 VAL A CA 1
ATOM 548 C C . VAL A 1 67 ? 9.081 -12.565 -7.784 1.00 55.22 67 VAL A C 1
ATOM 550 O O . VAL A 1 67 ? 9.685 -13.372 -7.091 1.00 55.22 67 VAL A O 1
ATOM 553 N N . TYR A 1 68 ? 9.442 -12.263 -9.030 1.00 46.09 68 TYR A N 1
ATOM 554 C CA . TYR A 1 68 ? 10.717 -12.656 -9.619 1.00 46.09 68 TYR A CA 1
ATOM 555 C C . TYR A 1 68 ? 11.645 -11.435 -9.678 1.00 46.09 68 TYR A C 1
ATOM 557 O O . TYR A 1 68 ? 11.213 -10.420 -10.223 1.00 46.09 68 TYR A O 1
ATOM 565 N N . PRO A 1 69 ? 12.896 -11.492 -9.191 1.00 50.34 69 PRO A N 1
ATOM 566 C CA . PRO A 1 69 ? 13.544 -12.656 -8.582 1.00 50.34 69 PRO A CA 1
ATOM 567 C C . PRO A 1 69 ? 12.885 -13.033 -7.253 1.00 50.34 69 PRO A C 1
ATOM 569 O O . PRO A 1 69 ? 12.211 -12.182 -6.670 1.00 50.34 69 PRO A O 1
ATOM 572 N N . ASP A 1 70 ? 13.096 -14.283 -6.810 1.00 51.47 70 ASP A N 1
ATOM 573 C CA . ASP A 1 70 ? 12.698 -14.779 -5.485 1.00 51.47 70 ASP A CA 1
ATOM 574 C C . ASP A 1 70 ? 12.899 -13.673 -4.449 1.00 51.47 70 ASP A C 1
ATOM 576 O O . ASP A 1 70 ? 14.022 -13.283 -4.124 1.00 51.47 70 ASP A O 1
ATOM 580 N N . ASN A 1 71 ? 11.795 -13.103 -3.977 1.00 50.25 71 ASN A N 1
ATOM 581 C CA . ASN A 1 71 ? 11.858 -12.076 -2.959 1.00 50.25 71 ASN A CA 1
ATOM 582 C C . ASN A 1 71 ? 11.867 -12.783 -1.608 1.00 50.25 71 ASN A C 1
ATOM 584 O O . ASN A 1 71 ? 10.820 -13.180 -1.097 1.00 50.25 71 ASN A O 1
ATOM 588 N N . SER A 1 72 ? 13.066 -12.915 -1.040 1.00 47.34 72 SER A N 1
ATOM 589 C CA . SER A 1 72 ? 13.382 -13.584 0.232 1.00 47.34 72 SER A CA 1
ATOM 590 C C . SER A 1 72 ? 12.578 -13.086 1.443 1.00 47.34 72 SER A C 1
ATOM 592 O O . SER A 1 72 ? 12.695 -13.637 2.534 1.00 47.34 72 SER A O 1
ATOM 594 N N . TYR A 1 73 ? 11.790 -12.026 1.268 1.00 51.16 73 TYR A N 1
ATOM 595 C CA . TYR A 1 73 ? 11.104 -11.278 2.314 1.00 51.16 73 TYR A CA 1
ATOM 596 C C . TYR A 1 73 ? 9.599 -11.135 2.046 1.00 51.16 73 TYR A C 1
ATOM 598 O O . TYR A 1 73 ? 8.886 -10.447 2.780 1.00 51.16 73 TYR A O 1
ATOM 606 N N . VAL A 1 74 ? 9.091 -11.824 1.019 1.00 51.69 74 VAL A N 1
ATOM 607 C CA . VAL A 1 74 ? 7.686 -12.216 0.956 1.00 51.69 74 VAL A CA 1
ATOM 608 C C . VAL A 1 74 ? 7.426 -13.093 2.171 1.00 51.69 74 VAL A C 1
ATOM 610 O O . VAL A 1 74 ? 7.881 -14.230 2.248 1.00 51.69 74 VAL A O 1
ATOM 613 N N . HIS A 1 75 ? 6.705 -12.568 3.155 1.00 51.84 75 HIS A N 1
ATOM 614 C CA . HIS A 1 75 ? 6.174 -13.402 4.219 1.00 51.84 75 HIS A CA 1
ATOM 615 C C . HIS A 1 75 ? 5.146 -14.353 3.605 1.00 51.84 75 HIS A C 1
ATOM 617 O O . HIS A 1 75 ? 3.974 -14.011 3.458 1.00 51.84 75 HIS A O 1
ATOM 623 N N . VAL A 1 76 ? 5.612 -15.548 3.248 1.00 51.44 76 VAL A N 1
ATOM 624 C CA . VAL A 1 76 ? 4.830 -16.691 2.777 1.00 51.44 76 VAL A CA 1
ATOM 625 C C . VAL A 1 76 ? 3.948 -17.183 3.932 1.00 51.44 76 VAL A C 1
ATOM 627 O O . VAL A 1 76 ? 4.151 -18.259 4.483 1.00 51.44 76 VAL A O 1
ATOM 630 N N . VAL A 1 77 ? 2.954 -16.401 4.349 1.00 49.25 77 VAL A N 1
ATOM 631 C CA . VAL A 1 77 ? 1.841 -16.948 5.127 1.00 49.25 77 VAL A CA 1
ATOM 632 C C . VAL A 1 77 ? 0.844 -17.463 4.100 1.00 49.25 77 VAL A C 1
ATOM 634 O O . VAL A 1 77 ? 0.056 -16.701 3.550 1.00 49.25 77 VAL A O 1
ATOM 637 N N . GLY A 1 78 ? 0.953 -18.751 3.773 1.00 54.34 78 GLY A N 1
ATOM 638 C CA . GLY A 1 78 ? 0.077 -19.404 2.797 1.00 54.34 78 GLY A CA 1
ATOM 639 C C . GLY A 1 78 ? 0.359 -19.053 1.330 1.00 54.34 78 GLY A C 1
ATOM 640 O O . GLY A 1 78 ? -0.584 -18.973 0.554 1.00 54.34 78 GLY A O 1
ATOM 641 N N . HIS A 1 79 ? 1.628 -18.860 0.939 1.00 57.16 79 HIS A N 1
ATOM 642 C CA . HIS A 1 79 ? 2.062 -18.614 -0.457 1.00 57.16 79 HIS A CA 1
ATOM 643 C C . HIS A 1 79 ? 1.730 -17.243 -1.066 1.00 57.16 79 HIS A C 1
ATOM 645 O O . HIS A 1 79 ? 1.836 -17.073 -2.279 1.00 57.16 79 HIS A O 1
ATOM 651 N N . LEU A 1 80 ? 1.388 -16.246 -0.248 1.00 63.97 80 LEU A N 1
ATOM 652 C CA . LEU A 1 80 ? 1.069 -14.897 -0.722 1.00 63.97 80 LEU A CA 1
ATOM 653 C C . LEU A 1 80 ? 2.197 -13.901 -0.425 1.00 63.97 80 LEU A C 1
ATOM 655 O O . LEU A 1 80 ? 2.695 -13.837 0.698 1.00 63.97 80 LEU A O 1
ATOM 659 N N . ALA A 1 81 ? 2.559 -13.085 -1.417 1.00 71.75 81 ALA A N 1
ATOM 660 C CA . ALA A 1 81 ? 3.447 -11.939 -1.241 1.00 71.75 81 ALA A CA 1
ATOM 661 C C . ALA A 1 81 ? 2.681 -10.738 -0.707 1.00 71.75 81 ALA A C 1
ATOM 663 O O . ALA A 1 81 ? 1.664 -10.376 -1.292 1.00 71.75 81 ALA A O 1
ATOM 664 N N . TYR A 1 82 ? 3.160 -10.112 0.374 1.00 73.62 82 TYR A N 1
ATOM 665 C CA . TYR A 1 82 ? 2.567 -8.874 0.874 1.00 73.62 82 TYR A CA 1
ATOM 666 C C . TYR A 1 82 ? 3.593 -7.792 1.227 1.00 73.62 82 TYR A C 1
ATOM 668 O O . TYR A 1 82 ? 4.644 -8.075 1.798 1.00 73.62 82 TYR A O 1
ATOM 676 N N . CYS A 1 83 ? 3.238 -6.535 0.954 1.00 78.38 83 CYS A N 1
ATOM 677 C CA . CYS A 1 83 ? 3.962 -5.333 1.369 1.00 78.38 83 CYS A CA 1
ATOM 678 C C . CYS A 1 83 ? 3.097 -4.558 2.369 1.00 78.38 83 CYS A C 1
ATOM 680 O O . CYS A 1 83 ? 1.923 -4.313 2.092 1.00 78.38 83 CYS A O 1
ATOM 682 N N . ASN A 1 84 ? 3.652 -4.199 3.532 1.00 78.38 84 ASN A N 1
ATOM 683 C CA . ASN A 1 84 ? 2.957 -3.397 4.542 1.00 78.38 84 ASN A CA 1
ATOM 684 C C . ASN A 1 84 ? 3.475 -1.956 4.526 1.00 78.38 84 ASN A C 1
ATOM 686 O O . ASN A 1 84 ? 4.676 -1.741 4.644 1.00 78.38 84 ASN A O 1
ATOM 690 N N . MET A 1 85 ? 2.562 -0.991 4.519 1.00 78.62 85 MET A N 1
ATOM 691 C CA . MET A 1 85 ? 2.849 0.426 4.744 1.00 78.62 85 MET A CA 1
ATOM 692 C C . MET A 1 85 ? 2.103 0.887 5.984 1.00 78.62 85 MET A C 1
ATOM 694 O O . MET A 1 85 ? 0.911 0.603 6.151 1.00 78.62 85 MET A O 1
ATOM 698 N N . ARG A 1 86 ? 2.793 1.568 6.897 1.00 76.88 86 ARG A N 1
ATOM 699 C CA . ARG A 1 86 ? 2.198 2.009 8.161 1.00 76.88 86 ARG A CA 1
ATOM 700 C C . ARG A 1 86 ? 1.918 3.499 8.086 1.00 76.88 86 ARG A C 1
ATOM 702 O O . ARG A 1 86 ? 2.803 4.286 7.787 1.00 76.88 86 ARG A O 1
ATOM 709 N N . ASN A 1 87 ? 0.699 3.886 8.441 1.00 73.50 87 ASN A N 1
ATOM 710 C CA . ASN A 1 87 ? 0.320 5.286 8.435 1.00 73.50 87 ASN A CA 1
ATOM 711 C C . ASN A 1 87 ? 1.167 6.078 9.444 1.00 73.50 87 ASN A C 1
ATOM 713 O O . ASN A 1 87 ? 1.371 5.651 10.593 1.00 73.50 87 ASN A O 1
ATOM 717 N N . SER A 1 88 ? 1.649 7.230 8.992 1.00 68.62 88 SER A N 1
ATOM 718 C CA . SER A 1 88 ? 2.437 8.200 9.753 1.00 68.62 88 SER A CA 1
ATOM 719 C C . SER A 1 88 ? 1.604 9.394 10.245 1.00 68.62 88 SER A C 1
ATOM 721 O O . SER A 1 88 ? 2.126 10.267 10.926 1.00 68.62 88 SER A O 1
ATOM 723 N N . TYR A 1 89 ? 0.300 9.442 9.953 1.00 63.62 89 TYR A N 1
ATOM 724 C CA . TYR A 1 89 ? -0.586 10.525 10.392 1.00 63.62 89 TYR A CA 1
ATOM 725 C C . TYR A 1 89 ? -1.042 10.366 11.866 1.00 63.62 89 TYR A C 1
ATOM 727 O O . TYR A 1 89 ? -1.409 9.251 12.248 1.00 63.62 89 TYR A O 1
ATOM 735 N N . PRO A 1 90 ? -1.123 11.433 12.698 1.00 55.66 90 PRO A N 1
ATOM 736 C CA . PRO A 1 90 ? -0.676 12.815 12.473 1.00 55.66 90 PRO A CA 1
ATOM 737 C C . PRO A 1 90 ? 0.765 13.083 12.938 1.00 55.66 90 PRO A C 1
ATOM 739 O O . PRO A 1 90 ? 1.268 14.186 12.745 1.00 55.66 90 PRO A O 1
ATOM 742 N N . GLU A 1 91 ? 1.419 12.116 13.576 1.00 56.22 91 GLU A N 1
ATOM 743 C CA . GLU A 1 91 ? 2.690 12.346 14.249 1.00 56.22 91 GLU A CA 1
ATOM 744 C C . GLU A 1 91 ? 3.867 11.782 13.457 1.00 56.22 91 GLU A C 1
ATOM 746 O O . GLU A 1 91 ? 4.076 10.569 13.369 1.00 56.22 91 GLU A O 1
ATOM 751 N N . ALA A 1 92 ? 4.710 12.707 12.996 1.00 52.12 92 ALA A N 1
ATOM 752 C CA . ALA A 1 92 ? 6.134 12.480 12.813 1.00 52.12 92 ALA A CA 1
ATOM 753 C C . ALA A 1 92 ? 6.799 12.273 14.187 1.00 52.12 92 ALA A C 1
ATOM 755 O O . ALA A 1 92 ? 7.652 13.048 14.597 1.00 52.12 92 ALA A O 1
ATOM 756 N N . GLN A 1 93 ? 6.373 11.266 14.949 1.00 45.31 93 GLN A N 1
ATOM 757 C CA . GLN A 1 93 ? 7.231 10.764 16.012 1.00 45.31 93 GLN A CA 1
ATOM 758 C C . GLN A 1 93 ? 8.385 10.036 15.339 1.00 45.31 93 GLN A C 1
ATOM 760 O O . GLN A 1 93 ? 8.155 9.328 14.351 1.00 45.31 93 GLN A O 1
ATOM 765 N N . ASP A 1 94 ? 9.589 10.230 15.878 1.00 44.66 94 ASP A N 1
ATOM 766 C CA . ASP A 1 94 ? 10.787 9.426 15.647 1.00 44.66 94 ASP A CA 1
ATOM 767 C C . ASP A 1 94 ? 10.454 7.941 15.801 1.00 44.66 94 ASP A C 1
ATOM 769 O O . ASP A 1 94 ? 10.702 7.288 16.813 1.00 44.66 94 ASP A O 1
ATOM 773 N N . ARG A 1 95 ? 9.838 7.376 14.771 1.00 47.69 95 ARG A N 1
ATOM 774 C CA . ARG A 1 95 ? 9.896 5.957 14.535 1.00 47.69 95 ARG A CA 1
ATOM 775 C C . ARG A 1 95 ? 11.299 5.768 14.011 1.00 47.69 95 ARG A C 1
ATOM 777 O O . ARG A 1 95 ? 11.576 6.130 12.865 1.00 47.69 95 ARG A O 1
ATOM 784 N N . THR A 1 96 ? 12.158 5.228 14.877 1.00 40.88 96 THR A N 1
ATOM 785 C CA . THR A 1 96 ? 13.258 4.385 14.422 1.00 40.88 96 THR A CA 1
ATOM 786 C C . THR A 1 96 ? 12.702 3.571 13.276 1.00 40.88 96 THR A C 1
ATOM 788 O O . THR A 1 96 ? 11.642 2.955 13.417 1.00 40.88 96 THR A O 1
ATOM 791 N N . GLU A 1 97 ? 13.327 3.802 12.127 1.00 43.84 97 GLU A N 1
ATOM 792 C CA . GLU A 1 97 ? 13.009 3.307 10.802 1.00 43.84 97 GLU A CA 1
ATOM 793 C C . GLU A 1 97 ? 11.975 2.190 10.856 1.00 43.84 97 GLU A C 1
ATOM 795 O O . GLU A 1 97 ? 12.189 1.145 11.480 1.00 43.84 97 GLU A O 1
ATOM 800 N N . SER A 1 98 ? 10.819 2.433 10.223 1.00 43.41 98 SER A N 1
ATOM 801 C CA . SER A 1 98 ? 9.917 1.346 9.854 1.00 43.41 98 SER A CA 1
ATOM 802 C C . SER A 1 98 ? 10.790 0.165 9.445 1.00 43.41 98 SER A C 1
ATOM 804 O O . SER A 1 98 ? 11.774 0.372 8.737 1.00 43.41 98 SER A O 1
ATOM 806 N N . SER A 1 99 ? 10.486 -1.033 9.940 1.00 44.91 99 SER A N 1
ATOM 807 C CA . SER A 1 99 ? 11.210 -2.266 9.624 1.00 44.91 99 SER A CA 1
ATOM 808 C C . SER A 1 99 ? 11.021 -2.653 8.145 1.00 44.91 99 SER A C 1
ATOM 810 O O . SER A 1 99 ? 10.682 -3.792 7.825 1.00 44.91 99 SER A O 1
ATOM 812 N N . VAL A 1 100 ? 11.128 -1.679 7.242 1.00 48.44 100 VAL A N 1
ATOM 813 C CA . VAL A 1 100 ? 11.232 -1.818 5.809 1.00 48.44 100 VAL A CA 1
ATOM 814 C C . VAL A 1 100 ? 12.630 -2.366 5.605 1.00 48.44 100 VAL A C 1
ATOM 816 O O . VAL A 1 100 ? 13.620 -1.647 5.604 1.00 48.44 100 VAL A O 1
ATOM 819 N N . LEU A 1 101 ? 12.710 -3.680 5.464 1.00 54.62 101 LEU A N 1
ATOM 820 C CA . LEU A 1 101 ? 13.932 -4.390 5.095 1.00 54.62 101 LEU A CA 1
ATOM 821 C C . LEU A 1 101 ? 14.334 -4.111 3.626 1.00 54.62 101 LEU A C 1
ATOM 823 O O . LEU A 1 101 ? 15.092 -4.882 3.048 1.00 54.62 101 LEU A O 1
ATOM 827 N N . PHE A 1 102 ? 13.795 -3.053 3.003 1.00 64.31 102 PHE A N 1
ATOM 828 C CA . PHE A 1 102 ? 13.884 -2.762 1.573 1.00 64.31 102 PHE A CA 1
ATOM 829 C C . PHE A 1 102 ? 14.146 -1.284 1.319 1.00 64.31 102 PHE A C 1
ATOM 831 O O . PHE A 1 102 ? 13.655 -0.417 2.044 1.00 64.31 102 PHE A O 1
ATOM 838 N N . THR A 1 103 ? 14.835 -1.005 0.218 1.00 74.50 103 THR A N 1
ATOM 839 C CA . THR A 1 103 ? 14.944 0.352 -0.317 1.00 74.50 103 THR A CA 1
ATOM 840 C C . THR A 1 103 ? 13.703 0.713 -1.142 1.00 74.50 103 THR A C 1
ATOM 842 O O . THR A 1 103 ? 12.996 -0.162 -1.649 1.00 74.50 103 THR A O 1
ATOM 845 N N . THR A 1 104 ? 13.449 2.008 -1.342 1.00 79.56 104 THR A N 1
ATOM 846 C CA . THR A 1 104 ? 12.436 2.495 -2.299 1.00 79.56 104 THR A CA 1
ATOM 847 C C . THR A 1 104 ? 12.639 1.892 -3.693 1.00 79.56 104 THR A C 1
ATOM 849 O O . THR A 1 104 ? 11.671 1.529 -4.357 1.00 79.56 104 THR A O 1
ATOM 852 N N . GLN A 1 105 ? 13.900 1.717 -4.102 1.00 80.75 105 GLN A N 1
ATOM 853 C CA . GLN A 1 105 ? 14.270 1.136 -5.391 1.00 80.75 105 GLN A CA 1
ATOM 854 C C . GLN A 1 105 ? 13.850 -0.337 -5.504 1.00 80.75 105 GLN A C 1
ATOM 856 O O . GLN A 1 105 ? 13.313 -0.749 -6.527 1.00 80.75 105 GLN A O 1
ATOM 861 N N . ASP A 1 106 ? 14.014 -1.130 -4.441 1.00 78.19 106 ASP A N 1
ATOM 862 C CA . ASP A 1 106 ? 13.556 -2.524 -4.435 1.00 78.19 106 ASP A CA 1
ATOM 863 C C . ASP A 1 106 ? 12.035 -2.626 -4.601 1.00 78.19 106 ASP A C 1
ATOM 865 O O . ASP A 1 106 ? 11.539 -3.519 -5.292 1.00 78.19 106 ASP A O 1
ATOM 869 N N . LEU A 1 107 ? 11.283 -1.707 -3.989 1.00 81.50 107 LEU A N 1
ATOM 870 C CA . LEU A 1 107 ? 9.831 -1.655 -4.143 1.00 81.50 107 LEU A CA 1
ATOM 871 C C . LEU A 1 107 ? 9.431 -1.305 -5.581 1.00 81.50 107 LEU A C 1
ATOM 873 O O . LEU A 1 107 ? 8.536 -1.968 -6.111 1.00 81.50 107 LEU A O 1
ATOM 877 N N . LYS A 1 108 ? 10.121 -0.344 -6.211 1.00 84.81 108 LYS A N 1
ATOM 878 C CA . LYS A 1 108 ? 9.931 0.040 -7.619 1.00 84.81 108 LYS A CA 1
ATOM 879 C C . LYS A 1 108 ? 10.221 -1.121 -8.572 1.00 84.81 108 LYS A C 1
ATOM 881 O O . LYS A 1 108 ? 9.375 -1.492 -9.376 1.00 84.81 108 LYS A O 1
ATOM 886 N N . ASP A 1 109 ? 11.395 -1.733 -8.456 1.00 81.81 109 ASP A N 1
ATOM 887 C CA . ASP A 1 109 ? 11.889 -2.657 -9.484 1.00 81.81 109 ASP A CA 1
ATOM 888 C C . ASP A 1 109 ? 11.336 -4.080 -9.329 1.00 81.81 109 ASP A C 1
ATOM 890 O O . ASP A 1 109 ? 11.176 -4.825 -10.304 1.00 81.81 109 ASP A O 1
ATOM 894 N N . LYS A 1 110 ? 11.066 -4.499 -8.087 1.00 77.62 110 LYS A N 1
ATOM 895 C CA . LYS A 1 110 ? 10.785 -5.908 -7.770 1.00 77.62 110 LYS A CA 1
ATOM 896 C C . LYS A 1 110 ? 9.356 -6.143 -7.308 1.00 77.62 110 LYS A C 1
ATOM 898 O O . LYS A 1 110 ? 8.823 -7.225 -7.563 1.00 77.62 110 LYS A O 1
ATOM 903 N N . TYR A 1 111 ? 8.735 -5.178 -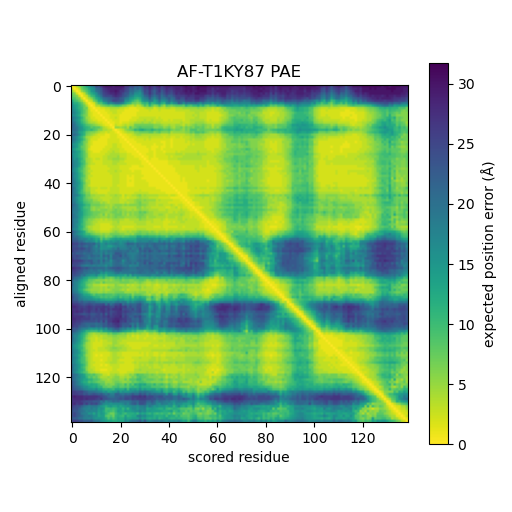6.626 1.00 80.62 111 TYR A N 1
ATOM 904 C CA . TYR A 1 111 ? 7.428 -5.395 -6.007 1.00 80.62 111 TYR A CA 1
ATOM 905 C C . TYR A 1 111 ? 6.268 -4.776 -6.783 1.00 80.62 111 TYR A C 1
ATOM 907 O O . TYR A 1 111 ? 5.327 -5.495 -7.097 1.00 80.62 111 TYR A O 1
ATOM 915 N N . PHE A 1 112 ? 6.315 -3.488 -7.106 1.00 86.31 112 PHE A N 1
ATOM 916 C CA . PHE A 1 112 ? 5.218 -2.784 -7.765 1.00 86.31 112 PHE A CA 1
ATOM 917 C C . PHE A 1 112 ? 5.537 -2.559 -9.241 1.00 86.31 112 PHE A C 1
ATOM 919 O O . PHE A 1 112 ? 6.240 -1.615 -9.593 1.00 86.31 112 PHE A O 1
ATOM 926 N N . ARG A 1 113 ? 4.999 -3.418 -10.110 1.00 85.94 113 ARG A N 1
ATOM 927 C CA . ARG A 1 113 ? 5.098 -3.234 -11.562 1.00 85.94 113 ARG A CA 1
ATOM 928 C C . ARG A 1 113 ? 3.841 -2.591 -12.107 1.00 85.94 113 ARG A C 1
ATOM 930 O O . ARG A 1 113 ? 2.764 -2.721 -11.528 1.00 85.94 113 ARG A O 1
ATOM 937 N N . ASP A 1 114 ? 3.995 -1.904 -13.227 1.00 88.31 114 ASP A N 1
ATOM 938 C CA . ASP A 1 114 ? 2.867 -1.259 -13.880 1.00 88.31 114 ASP A CA 1
ATOM 939 C C . ASP A 1 114 ? 1.825 -2.303 -14.302 1.00 88.31 114 ASP A C 1
ATOM 941 O O . ASP A 1 114 ? 2.160 -3.365 -14.831 1.00 88.31 114 ASP A O 1
ATOM 945 N N . GLY A 1 115 ? 0.562 -2.034 -13.980 1.00 86.19 115 GLY A N 1
ATOM 946 C CA . GLY A 1 115 ? -0.554 -2.950 -14.196 1.00 86.19 115 GLY A CA 1
ATOM 947 C C . GLY A 1 115 ? -0.666 -4.107 -13.195 1.00 86.19 115 GLY A C 1
ATOM 948 O O . GLY A 1 115 ? -1.632 -4.870 -13.297 1.00 86.19 115 GLY A O 1
ATOM 949 N N . ASP A 1 116 ? 0.247 -4.243 -12.222 1.00 86.50 116 ASP A N 1
ATOM 950 C CA . ASP A 1 116 ? 0.122 -5.264 -11.175 1.00 86.50 116 ASP A CA 1
ATOM 951 C C . ASP A 1 116 ? -1.195 -5.087 -10.410 1.00 86.50 116 ASP A C 1
ATOM 953 O O . ASP A 1 116 ? -1.601 -3.975 -10.064 1.00 86.50 116 ASP A O 1
ATOM 957 N N . CYS A 1 117 ? -1.840 -6.209 -10.100 1.00 87.12 117 CYS A N 1
ATOM 958 C CA . CYS A 1 117 ? -3.080 -6.239 -9.340 1.00 87.12 117 CYS A CA 1
ATOM 959 C C . CYS A 1 117 ? -2.839 -6.770 -7.925 1.00 87.12 117 CYS A C 1
ATOM 961 O O . CYS A 1 117 ? -2.194 -7.807 -7.748 1.00 87.12 117 CYS A O 1
ATOM 963 N N . PHE A 1 118 ? -3.403 -6.091 -6.928 1.00 84.94 118 PHE A N 1
ATOM 964 C CA . PHE A 1 118 ? -3.255 -6.417 -5.514 1.00 84.94 118 PHE A CA 1
ATOM 965 C C . PHE A 1 118 ? -4.612 -6.526 -4.819 1.00 84.94 118 PHE A C 1
ATOM 967 O O . PHE A 1 118 ? -5.514 -5.723 -5.061 1.00 84.94 118 PHE A O 1
ATOM 974 N N . ALA A 1 119 ? -4.725 -7.473 -3.892 1.00 82.62 119 ALA A N 1
ATOM 975 C CA . ALA A 1 119 ? -5.758 -7.430 -2.865 1.00 82.62 119 ALA A CA 1
ATOM 976 C C . ALA A 1 119 ? -5.335 -6.432 -1.777 1.00 82.62 119 ALA A C 1
ATOM 978 O O . ALA A 1 119 ? -4.179 -6.433 -1.327 1.00 82.62 119 ALA A O 1
ATOM 979 N N . LEU A 1 120 ? -6.257 -5.552 -1.386 1.00 79.88 120 LEU A N 1
ATOM 980 C CA . LEU A 1 120 ? -6.007 -4.508 -0.403 1.00 79.88 120 LEU A CA 1
ATOM 981 C C . LEU A 1 120 ? -6.538 -4.923 0.966 1.00 79.88 120 LEU A C 1
ATOM 983 O O . LEU A 1 120 ? -7.741 -4.914 1.210 1.00 79.88 120 LEU A O 1
ATOM 987 N N . ASN A 1 121 ? -5.628 -5.113 1.916 1.00 77.12 121 ASN A N 1
ATOM 988 C CA . ASN A 1 121 ? -5.999 -5.257 3.317 1.00 77.12 121 ASN A CA 1
ATOM 989 C C . ASN A 1 121 ? -5.670 -3.971 4.072 1.00 77.12 121 ASN A C 1
ATOM 991 O O . ASN A 1 121 ? -4.547 -3.469 4.006 1.00 77.12 121 ASN A O 1
ATOM 995 N N . THR A 1 122 ? -6.624 -3.438 4.834 1.00 73.31 122 THR A N 1
ATOM 996 C CA . THR A 1 122 ? -6.400 -2.236 5.647 1.00 73.31 122 THR A CA 1
ATOM 997 C C . THR A 1 122 ? -6.823 -2.439 7.093 1.00 73.31 122 THR A C 1
ATOM 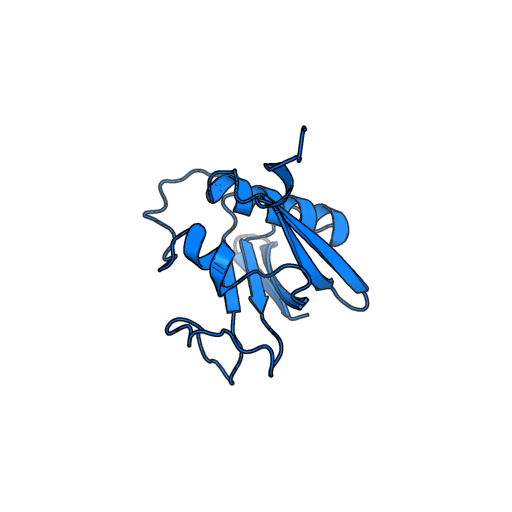999 O O . THR A 1 122 ? -7.806 -3.117 7.391 1.00 73.31 122 THR A O 1
ATOM 1002 N N . LYS A 1 123 ? -6.060 -1.851 8.019 1.00 73.69 123 LYS A N 1
ATOM 1003 C CA . LYS A 1 123 ? -6.413 -1.806 9.442 1.00 73.69 123 LYS A CA 1
ATOM 1004 C C . LYS A 1 123 ? -6.850 -0.406 9.818 1.00 73.69 123 LYS A C 1
ATOM 1006 O O . LYS A 1 123 ? -6.064 0.533 9.696 1.00 73.69 123 LYS A O 1
ATOM 1011 N N . MET A 1 124 ? -8.058 -0.289 10.351 1.00 73.00 124 MET A N 1
ATOM 1012 C CA . MET A 1 124 ? -8.594 0.945 10.907 1.00 73.00 124 MET A CA 1
ATOM 1013 C C . MET A 1 124 ? -8.516 0.922 12.431 1.00 73.00 124 MET A C 1
ATOM 1015 O O . MET A 1 124 ? -8.909 -0.053 13.071 1.00 73.00 124 MET A O 1
ATOM 1019 N N . LYS A 1 125 ? -8.031 2.016 13.014 1.00 69.12 125 LYS A N 1
ATOM 1020 C CA . LYS A 1 125 ? -8.130 2.308 14.441 1.00 69.12 125 LYS A CA 1
ATOM 1021 C C . LYS A 1 125 ? -9.478 2.974 14.704 1.00 69.12 125 LYS A C 1
ATOM 1023 O O . LYS A 1 125 ? -9.758 4.053 14.179 1.00 69.12 125 LYS A O 1
ATOM 1028 N N . MET A 1 126 ? -10.300 2.338 15.525 1.00 63.72 126 MET A N 1
ATOM 1029 C CA . MET A 1 126 ? -11.515 2.921 16.078 1.00 63.72 126 MET A CA 1
ATOM 1030 C C . MET A 1 126 ? -11.281 3.193 17.563 1.00 63.72 126 MET A C 1
ATOM 1032 O O . MET A 1 126 ? -10.793 2.335 18.292 1.00 63.72 126 MET A O 1
ATOM 1036 N N . GLN A 1 127 ? -11.600 4.406 18.006 1.00 58.25 127 GLN A N 1
ATOM 1037 C CA . GLN A 1 127 ? -11.681 4.712 19.430 1.00 58.25 127 GLN A CA 1
ATOM 1038 C C . GLN A 1 127 ? -13.128 4.495 19.856 1.00 58.25 127 GLN A C 1
ATOM 1040 O O . GLN A 1 127 ? -14.012 5.233 19.422 1.00 58.25 127 GLN A O 1
ATOM 1045 N N . PHE A 1 128 ? -13.358 3.476 20.675 1.00 52.25 128 PHE A N 1
ATOM 1046 C CA . PHE A 1 128 ? -14.503 3.452 21.575 1.00 52.25 128 PHE A CA 1
ATOM 1047 C C . PHE A 1 128 ? -13.982 3.807 22.969 1.00 52.25 128 PHE A C 1
ATOM 1049 O O . PHE A 1 128 ? -12.790 3.703 23.229 1.00 52.25 128 PHE A O 1
ATOM 1056 N N . THR A 1 129 ? -14.844 4.352 23.819 1.00 55.97 129 THR A N 1
ATOM 1057 C CA . THR A 1 129 ? -14.535 4.824 25.180 1.00 55.97 129 THR A CA 1
ATOM 1058 C C . THR A 1 129 ? -13.409 4.030 25.866 1.00 55.97 129 THR A C 1
ATOM 1060 O O . THR A 1 129 ? -13.584 2.852 26.151 1.00 55.97 129 THR A O 1
ATOM 1063 N N . LEU A 1 130 ? -12.274 4.705 26.102 1.00 57.88 130 LEU A N 1
ATOM 1064 C CA . LEU A 1 130 ? -11.028 4.261 26.760 1.00 57.88 130 LEU A CA 1
ATOM 1065 C C . LEU A 1 130 ? -10.237 3.086 26.139 1.00 57.88 130 LEU A C 1
ATOM 1067 O O . LEU A 1 130 ? -9.021 3.069 26.320 1.00 57.88 130 LEU A O 1
ATOM 1071 N N . ASP A 1 131 ? -10.846 2.207 25.340 1.00 56.69 131 ASP A N 1
ATOM 1072 C CA . ASP A 1 131 ? -10.170 1.061 24.712 1.00 56.69 131 ASP A CA 1
ATOM 1073 C C . ASP A 1 131 ? -9.967 1.240 23.191 1.00 56.69 131 ASP A C 1
ATOM 1075 O O . ASP A 1 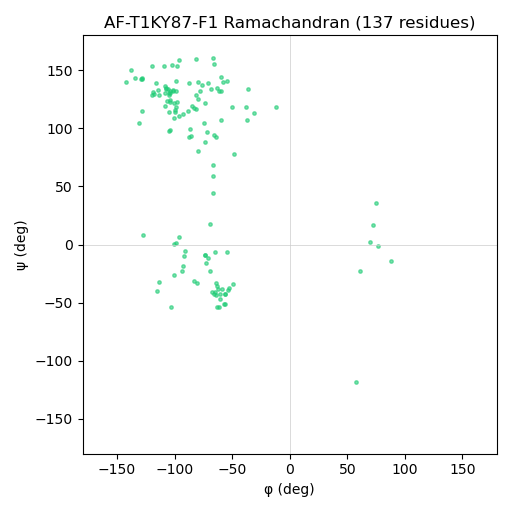131 ? -10.861 1.638 22.437 1.00 56.69 131 ASP A O 1
ATOM 1079 N N . GLU A 1 132 ? -8.765 0.925 22.697 1.00 59.28 132 GLU A N 1
ATOM 1080 C CA . GLU A 1 132 ? -8.465 0.966 21.261 1.00 59.28 132 GLU A CA 1
ATOM 1081 C C . GLU A 1 132 ? -8.945 -0.310 20.553 1.00 59.28 132 GLU A C 1
ATOM 1083 O O . GLU A 1 132 ? -8.401 -1.393 20.774 1.00 59.28 132 GLU A O 1
ATOM 1088 N N . LEU A 1 133 ? -9.902 -0.184 19.627 1.00 56.28 133 LEU A N 1
ATOM 1089 C CA . LEU A 1 133 ? -10.346 -1.280 18.763 1.00 56.28 133 LEU A CA 1
ATOM 1090 C C . LEU A 1 133 ? -9.666 -1.188 17.390 1.00 56.28 133 LEU A C 1
ATOM 1092 O O . LEU A 1 133 ? -9.662 -0.136 16.744 1.00 56.28 133 LEU A O 1
ATOM 1096 N N . TYR A 1 134 ? -9.130 -2.308 16.904 1.00 60.12 134 TYR A N 1
ATOM 1097 C CA . TYR A 1 134 ? -8.595 -2.424 15.546 1.00 60.12 134 TYR A CA 1
ATOM 1098 C C . TYR A 1 134 ? -9.516 -3.284 14.684 1.00 60.12 134 TYR A C 1
ATOM 1100 O O . TYR A 1 134 ? -9.697 -4.465 14.966 1.00 60.12 134 TYR A O 1
ATOM 1108 N N . VAL A 1 135 ? -10.051 -2.704 13.609 1.00 61.09 135 VAL A N 1
ATOM 1109 C CA . VAL A 1 135 ? -10.827 -3.433 12.597 1.00 61.09 135 VAL A CA 1
ATOM 1110 C C . VAL A 1 135 ? -9.921 -3.707 11.403 1.00 61.09 135 VAL A C 1
ATOM 1112 O O . VAL A 1 135 ? -9.347 -2.778 10.833 1.00 61.09 135 VAL A O 1
ATOM 1115 N N . GLU A 1 136 ? -9.751 -4.980 11.048 1.00 66.69 136 GLU A N 1
ATOM 1116 C CA . GLU A 1 136 ? -9.025 -5.401 9.848 1.00 66.69 136 GLU A CA 1
ATOM 1117 C C . GLU A 1 136 ? -10.029 -5.729 8.746 1.00 66.69 136 GLU A C 1
ATOM 1119 O O . GLU A 1 136 ? -10.808 -6.671 8.868 1.00 66.69 136 GLU A O 1
ATOM 1124 N N . TYR A 1 137 ? -9.983 -4.956 7.666 1.00 62.31 137 TYR A N 1
ATOM 1125 C CA . TYR A 1 137 ? -10.674 -5.284 6.431 1.00 62.31 137 TYR A CA 1
ATOM 1126 C C . TYR A 1 137 ? -9.732 -6.143 5.601 1.00 62.31 137 TYR A C 1
ATOM 1128 O O . TYR A 1 137 ? -8.647 -5.693 5.219 1.00 62.31 137 TYR A O 1
ATOM 1136 N N . LYS A 1 138 ? -10.134 -7.395 5.387 1.00 61.34 138 LYS A N 1
ATOM 1137 C CA . LYS A 1 138 ? -9.525 -8.284 4.402 1.00 61.34 138 LYS A CA 1
ATOM 1138 C C . LYS A 1 138 ? -10.445 -8.265 3.190 1.00 61.34 138 LYS A C 1
ATOM 1140 O O . LYS A 1 138 ? -11.579 -8.724 3.324 1.00 61.34 138 LYS A O 1
ATOM 1145 N N . LEU A 1 139 ? -9.999 -7.643 2.104 1.00 55.12 139 LEU A N 1
ATOM 1146 C CA . LEU A 1 139 ? -10.760 -7.534 0.858 1.00 55.12 139 LEU A CA 1
ATOM 1147 C C . LEU A 1 139 ? -10.221 -8.542 -0.153 1.00 55.12 139 LEU A C 1
ATOM 1149 O O . LEU A 1 139 ? -8.980 -8.701 -0.213 1.00 55.12 139 LEU A O 1
#